Protein AF-A0A255PJY2-F1 (afdb_monomer_lite)

pLDDT: mean 87.58, std 10.51, range [57.19, 97.5]

Foldseek 3Di:
DPVVVVVVVVVVVVVVLLVVLLVVLLVVQVPPVPQKDFLVVSCVVRDPDDSVRNVVSLVVNQKDWDADPVRTTIIHHCVSCVVVVD

Radius of gyration: 15.63 Å; chains: 1; bounding box: 49×24×44 Å

Structure (mmCIF, N/CA/C/O backbone):
data_AF-A0A255PJY2-F1
#
_entry.id   AF-A0A255PJY2-F1
#
loop_
_atom_site.group_PDB
_atom_site.id
_atom_site.type_symbol
_atom_site.label_atom_id
_atom_site.label_alt_id
_atom_site.label_comp_id
_atom_site.label_asym_id
_atom_site.label_entity_id
_atom_site.label_seq_id
_atom_site.pdbx_PDB_ins_code
_atom_site.Cartn_x
_atom_site.Cartn_y
_atom_site.Cartn_z
_atom_site.occupancy
_atom_site.B_iso_or_equiv
_atom_site.auth_seq_id
_atom_site.auth_comp_id
_atom_site.auth_asym_id
_atom_site.auth_atom_id
_atom_site.pdbx_PDB_model_num
ATOM 1 N N . MET A 1 1 ? 30.237 -11.938 -25.459 1.00 57.19 1 MET A N 1
ATOM 2 C CA . MET A 1 1 ? 30.610 -10.946 -24.417 1.00 57.19 1 MET A CA 1
ATOM 3 C C . MET A 1 1 ? 29.707 -9.691 -24.387 1.00 57.19 1 MET A C 1
ATOM 5 O O . MET A 1 1 ? 30.062 -8.720 -23.734 1.00 57.19 1 MET A O 1
ATOM 9 N N . ILE A 1 2 ? 28.531 -9.697 -25.041 1.00 59.50 2 ILE A N 1
ATOM 10 C CA . ILE A 1 2 ? 27.606 -8.540 -25.129 1.00 59.50 2 ILE A CA 1
ATOM 11 C C . ILE A 1 2 ? 26.422 -8.663 -24.137 1.00 59.50 2 ILE A C 1
ATOM 13 O O . ILE A 1 2 ? 25.899 -7.654 -23.673 1.00 59.50 2 ILE A O 1
ATOM 17 N N . SER A 1 3 ? 26.085 -9.887 -23.708 1.00 66.06 3 SER A N 1
ATOM 18 C CA . SER A 1 3 ? 24.952 -10.198 -22.812 1.00 66.06 3 SER A CA 1
ATOM 19 C C . SER A 1 3 ? 24.990 -9.454 -21.471 1.00 66.06 3 SER A C 1
ATOM 21 O O . SER A 1 3 ? 24.009 -8.851 -21.058 1.00 66.06 3 SER A O 1
ATOM 23 N N . TRP A 1 4 ? 26.154 -9.412 -20.814 1.00 61.31 4 TRP A N 1
ATOM 24 C CA . TRP A 1 4 ? 26.276 -8.894 -19.446 1.00 61.31 4 TRP A CA 1
ATOM 25 C C . TRP A 1 4 ? 25.992 -7.399 -19.293 1.00 61.31 4 TRP A C 1
ATOM 27 O O . TRP A 1 4 ? 25.762 -6.935 -18.181 1.00 61.31 4 TRP A O 1
ATOM 37 N N . ARG A 1 5 ? 26.095 -6.604 -20.361 1.00 68.75 5 ARG A N 1
ATOM 38 C CA . ARG A 1 5 ? 25.843 -5.155 -20.290 1.00 68.75 5 ARG A CA 1
ATOM 39 C C . ARG A 1 5 ? 24.352 -4.835 -20.426 1.00 68.75 5 ARG A C 1
ATOM 41 O O . ARG A 1 5 ? 23.884 -3.941 -19.733 1.00 68.75 5 ARG A O 1
ATOM 48 N N . LEU A 1 6 ? 23.632 -5.598 -21.250 1.00 71.62 6 LEU A N 1
ATOM 49 C CA . LEU A 1 6 ? 22.181 -5.483 -21.421 1.00 71.62 6 LEU A CA 1
ATOM 50 C C . LEU A 1 6 ? 21.432 -6.015 -20.194 1.00 71.62 6 LEU A C 1
ATOM 52 O O . LEU A 1 6 ? 20.559 -5.323 -19.681 1.00 71.62 6 LEU A O 1
ATOM 56 N N . GLU A 1 7 ? 21.855 -7.170 -19.669 1.00 73.12 7 GLU A N 1
ATOM 57 C CA . GLU A 1 7 ? 21.302 -7.765 -18.442 1.00 73.12 7 GLU A CA 1
ATOM 58 C C . GLU A 1 7 ? 21.373 -6.780 -17.263 1.00 73.12 7 GLU A C 1
ATOM 60 O O . GLU A 1 7 ? 20.389 -6.516 -16.580 1.00 73.12 7 GLU A O 1
ATOM 65 N N . ARG A 1 8 ? 22.540 -6.144 -17.078 1.00 70.69 8 ARG A N 1
ATOM 66 C CA . ARG A 1 8 ? 22.755 -5.134 -16.029 1.00 70.69 8 ARG A CA 1
ATOM 67 C C . ARG A 1 8 ? 21.948 -3.851 -16.242 1.00 70.69 8 ARG A C 1
ATOM 69 O O . ARG A 1 8 ? 21.680 -3.158 -15.266 1.00 70.69 8 ARG A O 1
ATOM 76 N N . GLY A 1 9 ? 21.623 -3.508 -17.489 1.00 70.00 9 GLY A N 1
ATOM 77 C CA . GLY A 1 9 ? 20.784 -2.357 -17.824 1.00 70.00 9 GLY A CA 1
ATOM 78 C C . GLY A 1 9 ? 19.338 -2.583 -17.392 1.00 70.00 9 GLY A C 1
ATOM 79 O O . GLY A 1 9 ? 18.822 -1.798 -16.604 1.00 70.00 9 GLY A O 1
ATOM 80 N N . ARG A 1 10 ? 18.750 -3.712 -17.812 1.00 70.50 10 ARG A N 1
ATOM 81 C CA . ARG A 1 10 ? 17.384 -4.107 -17.432 1.00 70.50 10 ARG A CA 1
ATOM 82 C C . ARG A 1 10 ? 17.207 -4.217 -15.927 1.00 70.50 10 ARG A C 1
ATOM 84 O O . ARG A 1 10 ? 16.319 -3.576 -15.384 1.00 70.50 10 ARG A O 1
ATOM 91 N N . LEU A 1 11 ? 18.119 -4.918 -15.250 1.00 72.00 11 LEU A N 1
ATOM 92 C CA . LEU A 1 11 ? 18.039 -5.093 -13.800 1.00 72.00 11 LEU A CA 1
ATOM 93 C C . LEU A 1 11 ? 18.022 -3.743 -13.059 1.00 72.00 11 LEU A C 1
ATOM 95 O O . LEU A 1 11 ? 17.321 -3.572 -12.071 1.00 72.00 11 LEU A O 1
ATOM 99 N N . ARG A 1 12 ? 18.786 -2.752 -13.539 1.00 68.75 12 ARG A N 1
ATOM 100 C CA . ARG A 1 12 ? 18.793 -1.402 -12.954 1.00 68.75 12 ARG A CA 1
ATOM 101 C C . ARG A 1 12 ? 17.495 -0.640 -13.214 1.00 68.75 12 ARG A C 1
ATOM 103 O O . ARG A 1 12 ? 17.064 0.098 -12.334 1.00 68.75 12 ARG A O 1
ATOM 110 N N . GLU A 1 13 ? 16.907 -0.771 -14.399 1.00 72.12 13 GLU A N 1
ATOM 111 C CA . GLU A 1 13 ? 15.628 -0.132 -14.734 1.00 72.12 13 GLU A CA 1
ATOM 112 C C . GLU A 1 13 ? 14.456 -0.754 -13.967 1.00 72.12 13 GLU A C 1
ATOM 114 O O . GLU A 1 13 ? 13.598 -0.024 -13.472 1.00 72.12 13 GLU A O 1
ATOM 119 N N . GLU A 1 14 ? 14.461 -2.075 -13.796 1.00 69.50 14 GLU A N 1
ATOM 120 C CA . GLU A 1 14 ? 13.483 -2.811 -12.989 1.00 69.50 14 GLU A CA 1
ATOM 121 C C . GLU A 1 14 ? 13.573 -2.395 -11.517 1.00 69.50 14 GLU A C 1
ATOM 123 O O . GLU A 1 14 ? 12.588 -1.921 -10.955 1.00 69.50 14 GLU A O 1
ATOM 128 N N . LEU A 1 15 ? 14.774 -2.427 -10.924 1.00 71.50 15 LEU A N 1
ATOM 129 C CA . LEU A 1 15 ? 14.989 -1.980 -9.542 1.00 71.50 15 LEU A CA 1
ATOM 130 C C . LEU A 1 15 ? 14.591 -0.513 -9.333 1.00 71.50 15 LEU A C 1
ATOM 132 O O . LEU A 1 15 ? 14.044 -0.158 -8.291 1.00 71.50 15 LEU A O 1
ATOM 136 N N . ARG A 1 16 ? 14.844 0.352 -10.323 1.00 74.62 16 ARG A N 1
ATOM 137 C CA . AR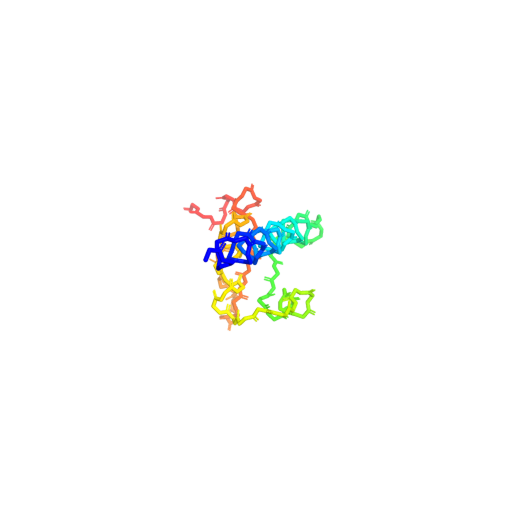G A 1 16 ? 14.422 1.756 -10.267 1.00 74.62 16 ARG A CA 1
ATOM 138 C C . ARG A 1 16 ? 12.901 1.883 -10.330 1.00 74.62 16 ARG A C 1
ATOM 140 O O . ARG A 1 16 ? 12.345 2.688 -9.594 1.00 74.62 16 ARG A O 1
ATOM 147 N N . THR A 1 17 ? 12.241 1.110 -11.186 1.00 75.44 17 THR A N 1
ATOM 148 C CA . THR A 1 17 ? 10.775 1.093 -11.300 1.00 75.44 17 THR A CA 1
ATOM 149 C C . THR A 1 17 ? 10.128 0.649 -9.991 1.00 75.44 17 THR A C 1
ATOM 151 O O . THR A 1 17 ? 9.213 1.317 -9.514 1.00 75.44 17 THR A O 1
ATOM 154 N N . GLU A 1 18 ? 10.639 -0.418 -9.372 1.00 75.38 18 GLU A N 1
ATOM 155 C CA . GLU A 1 18 ? 10.159 -0.892 -8.069 1.00 75.38 18 GLU A CA 1
ATOM 156 C C . GLU A 1 18 ? 10.341 0.167 -6.977 1.00 75.38 18 GLU A C 1
ATOM 158 O O . GLU A 1 18 ? 9.400 0.453 -6.241 1.00 75.38 18 GLU A O 1
ATOM 163 N N . PHE A 1 19 ? 11.514 0.804 -6.913 1.00 78.19 19 PHE A N 1
ATOM 164 C CA . PHE A 1 19 ? 11.793 1.839 -5.916 1.00 78.19 19 PHE A CA 1
ATOM 165 C C . PHE A 1 19 ? 10.853 3.047 -6.053 1.00 78.19 19 PHE A C 1
ATOM 167 O O . PHE A 1 19 ? 10.269 3.498 -5.070 1.00 78.19 19 PHE A O 1
ATOM 174 N N . MET A 1 20 ? 10.639 3.532 -7.280 1.00 87.00 20 MET A N 1
ATOM 175 C CA . MET A 1 20 ? 9.709 4.640 -7.528 1.00 87.00 20 MET A CA 1
ATOM 176 C C . MET A 1 20 ? 8.259 4.257 -7.199 1.00 87.00 20 MET A C 1
ATOM 178 O O . MET A 1 20 ? 7.489 5.093 -6.720 1.00 87.00 20 MET A O 1
ATOM 182 N N . ALA A 1 21 ? 7.871 3.002 -7.446 1.00 88.75 21 ALA A N 1
ATOM 183 C CA . ALA A 1 21 ? 6.547 2.505 -7.090 1.00 88.75 21 ALA A CA 1
ATOM 184 C C . ALA A 1 21 ? 6.359 2.447 -5.566 1.00 88.75 21 ALA A C 1
ATOM 186 O O . ALA A 1 21 ? 5.326 2.892 -5.069 1.00 88.75 21 ALA A O 1
ATOM 187 N N . GLU A 1 22 ? 7.356 1.971 -4.819 1.00 89.56 22 GLU A N 1
ATOM 188 C CA . GLU A 1 22 ? 7.338 1.954 -3.351 1.00 89.56 22 GLU A CA 1
ATOM 189 C C . GLU A 1 22 ? 7.217 3.366 -2.752 1.00 89.56 22 GLU A C 1
ATOM 191 O O . GLU A 1 22 ? 6.375 3.584 -1.875 1.00 89.56 22 GLU A O 1
ATOM 196 N N . GLU A 1 23 ? 7.988 4.341 -3.252 1.00 89.81 23 GLU A N 1
ATOM 197 C CA . GLU A 1 23 ? 7.872 5.746 -2.825 1.00 89.81 23 GLU A CA 1
ATOM 198 C C . GLU A 1 23 ? 6.471 6.302 -3.111 1.00 89.81 23 GLU A C 1
ATOM 200 O O . GLU A 1 23 ? 5.823 6.849 -2.216 1.00 89.81 23 GLU A O 1
ATOM 205 N N . THR A 1 24 ? 5.949 6.065 -4.318 1.00 91.81 24 THR A N 1
ATOM 206 C CA . THR A 1 24 ? 4.602 6.511 -4.714 1.00 91.81 24 THR A CA 1
ATOM 207 C C . THR A 1 24 ? 3.514 5.895 -3.825 1.00 91.81 24 THR A C 1
ATOM 209 O O . THR A 1 24 ? 2.571 6.579 -3.418 1.00 91.81 24 THR A O 1
ATOM 212 N N . ILE A 1 25 ? 3.633 4.605 -3.486 1.00 94.50 25 ILE A N 1
ATOM 213 C CA . ILE A 1 25 ? 2.727 3.919 -2.552 1.00 94.50 25 ILE A CA 1
ATOM 214 C C . ILE A 1 25 ? 2.776 4.587 -1.177 1.00 94.50 25 ILE A C 1
ATOM 216 O O . ILE A 1 25 ? 1.725 4.863 -0.588 1.00 94.50 25 ILE A O 1
ATOM 220 N N . SER A 1 26 ? 3.980 4.841 -0.662 1.00 91.31 26 SER A N 1
ATOM 221 C CA . SER A 1 26 ? 4.174 5.472 0.641 1.00 91.31 26 SER A CA 1
ATOM 222 C C . SER A 1 26 ? 3.505 6.846 0.687 1.00 91.31 26 SER A C 1
ATOM 224 O O . SER A 1 26 ? 2.679 7.096 1.564 1.00 91.31 26 SER A O 1
ATOM 226 N N . GLU A 1 27 ? 3.749 7.703 -0.307 1.00 90.88 27 GLU A N 1
ATOM 227 C CA . GLU A 1 27 ? 3.124 9.027 -0.417 1.00 90.88 27 GLU A CA 1
ATOM 228 C C . GLU A 1 27 ? 1.591 8.946 -0.498 1.00 90.88 27 GLU A C 1
ATOM 230 O O . GLU A 1 27 ? 0.876 9.653 0.224 1.00 90.88 27 GLU A O 1
ATOM 235 N N 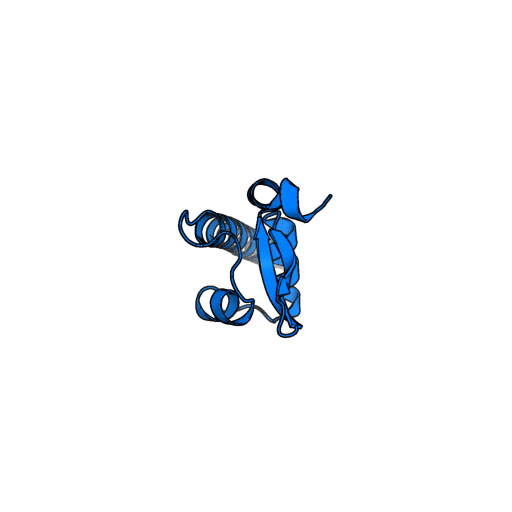. LEU A 1 28 ? 1.062 8.030 -1.318 1.00 92.50 28 LEU A N 1
ATOM 236 C CA . LEU A 1 28 ? -0.379 7.815 -1.471 1.00 92.50 28 LEU A CA 1
ATOM 237 C C . LEU A 1 28 ? -1.051 7.421 -0.144 1.00 92.50 28 LEU A C 1
ATOM 239 O O . LEU A 1 28 ? -2.169 7.877 0.156 1.00 92.50 28 LEU A O 1
ATOM 243 N N . LEU A 1 29 ? -0.386 6.563 0.634 1.00 93.81 29 LEU A N 1
ATOM 244 C CA . LEU A 1 29 ? -0.866 6.038 1.912 1.00 93.81 29 LEU A CA 1
ATOM 245 C C . LEU A 1 29 ? -0.486 6.908 3.119 1.00 93.81 29 LEU A C 1
ATOM 247 O O . LEU A 1 29 ? -1.039 6.696 4.197 1.00 93.81 29 LEU A O 1
ATOM 251 N N . LEU A 1 30 ? 0.389 7.905 2.969 1.00 92.00 30 LEU A N 1
ATOM 252 C CA . LEU A 1 30 ? 0.669 8.940 3.976 1.00 92.00 30 LEU A CA 1
ATOM 253 C C . LEU A 1 30 ? -0.387 10.053 3.993 1.00 92.00 30 LEU A C 1
ATOM 255 O O . LEU A 1 30 ? -0.420 10.863 4.919 1.00 92.00 30 LEU A O 1
ATOM 259 N N . HIS A 1 31 ? -1.284 10.088 3.006 1.00 88.06 31 HIS A N 1
ATOM 260 C CA . HIS A 1 31 ? -2.299 11.129 2.898 1.00 88.06 31 HIS A CA 1
ATOM 261 C C . HIS A 1 31 ? -3.142 11.270 4.184 1.00 88.06 31 HIS A C 1
ATOM 263 O O . HIS A 1 31 ? -3.839 10.343 4.610 1.00 88.06 31 HIS A O 1
ATOM 269 N N . GLN A 1 32 ? -3.150 12.475 4.764 1.00 81.56 32 GLN A N 1
ATOM 270 C CA . GLN A 1 32 ? -3.694 12.755 6.104 1.00 81.56 32 GLN A CA 1
ATOM 271 C C . GLN A 1 32 ? -5.159 12.324 6.273 1.00 81.56 32 GLN A C 1
ATOM 273 O O . GLN A 1 32 ? -5.509 11.684 7.259 1.00 81.56 32 GLN A O 1
ATOM 278 N N . ARG A 1 33 ? -6.002 12.594 5.267 1.00 86.31 33 ARG A N 1
ATOM 279 C CA . ARG A 1 33 ? -7.442 12.276 5.294 1.00 86.31 33 ARG A CA 1
ATOM 280 C C . ARG A 1 33 ? -7.777 10.776 5.298 1.00 86.31 33 ARG A C 1
ATOM 282 O O . ARG A 1 33 ? -8.853 10.415 5.757 1.00 86.31 33 ARG A O 1
ATOM 289 N N . TRP A 1 34 ? -6.905 9.918 4.766 1.00 87.38 34 TRP A N 1
ATOM 290 C CA . TRP A 1 34 ? -7.230 8.510 4.507 1.00 87.38 34 TRP A CA 1
ATOM 291 C C . TRP A 1 34 ? -6.227 7.604 5.232 1.00 87.38 34 TRP A C 1
ATOM 293 O O . TRP A 1 34 ? -5.099 7.471 4.757 1.00 87.38 34 TRP A O 1
ATOM 303 N N . PRO A 1 35 ? -6.586 7.016 6.391 1.00 90.19 35 PRO A N 1
ATOM 304 C CA . PRO A 1 35 ? -5.697 6.107 7.121 1.00 90.19 35 PRO A CA 1
ATOM 305 C C . PRO A 1 35 ? -5.587 4.726 6.456 1.00 90.19 35 PRO A C 1
ATOM 307 O O . PRO A 1 35 ? -4.550 4.073 6.573 1.00 90.19 35 PRO A O 1
ATOM 310 N N . LEU A 1 36 ? -6.642 4.325 5.738 1.00 94.38 36 LEU A N 1
ATOM 311 C CA . LEU A 1 36 ? -6.727 3.140 4.892 1.00 94.38 36 LEU A CA 1
ATOM 312 C C . LEU A 1 36 ? -7.251 3.550 3.507 1.00 94.38 36 LEU A C 1
ATOM 314 O O . LEU A 1 36 ? -8.029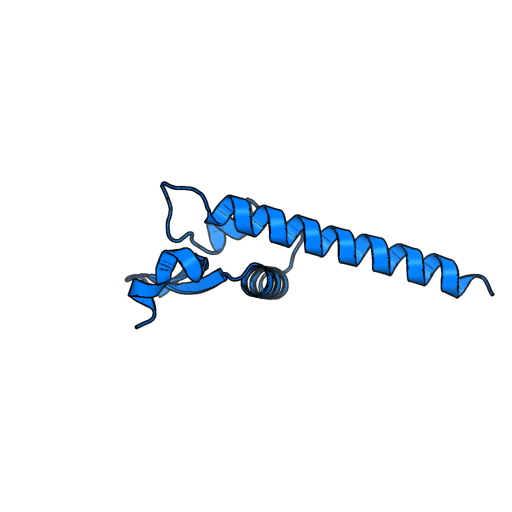 4.501 3.389 1.00 94.38 36 LEU A O 1
ATOM 318 N N . ARG A 1 37 ? -6.863 2.818 2.463 1.00 95.12 37 ARG A N 1
ATOM 319 C CA . ARG A 1 37 ? -7.429 2.925 1.111 1.00 95.12 37 ARG A CA 1
ATOM 320 C C . ARG A 1 37 ? -7.770 1.544 0.578 1.00 95.12 37 ARG A C 1
ATOM 322 O O . ARG A 1 37 ? -7.054 0.589 0.867 1.00 95.12 37 ARG A O 1
ATOM 329 N N . SER A 1 38 ? -8.826 1.451 -0.225 1.00 95.94 38 SER A N 1
ATOM 330 C CA . SER A 1 38 ? -9.152 0.187 -0.876 1.00 95.94 38 SER A CA 1
ATOM 331 C C . SER A 1 38 ? -8.123 -0.169 -1.937 1.00 95.94 38 SER A C 1
ATOM 333 O O . SER A 1 38 ? -7.562 0.706 -2.610 1.00 95.94 38 SER A O 1
ATOM 335 N N . PHE A 1 39 ? -7.897 -1.469 -2.111 1.00 96.81 39 PHE A N 1
ATOM 336 C CA . PHE A 1 39 ? -6.989 -1.978 -3.133 1.00 96.81 39 PHE A CA 1
ATOM 337 C C . PHE A 1 39 ? -7.383 -1.488 -4.534 1.00 96.81 39 PHE A C 1
ATOM 339 O O . PHE A 1 39 ? -6.525 -1.074 -5.311 1.00 96.81 39 PHE A O 1
ATOM 346 N N . ALA A 1 40 ? -8.687 -1.412 -4.824 1.00 95.38 40 ALA A N 1
ATOM 347 C CA . ALA A 1 40 ? -9.199 -0.884 -6.086 1.00 95.38 40 ALA A CA 1
ATOM 348 C C . ALA A 1 40 ? -8.760 0.569 -6.347 1.00 95.38 40 ALA A C 1
ATOM 350 O O . ALA A 1 40 ? -8.379 0.912 -7.467 1.00 95.38 40 ALA A O 1
ATOM 351 N N . LYS A 1 41 ? -8.764 1.431 -5.318 1.00 95.19 41 LYS A N 1
ATOM 352 C CA . LYS A 1 41 ? -8.282 2.817 -5.443 1.00 95.19 41 LYS A CA 1
ATOM 353 C C . LYS A 1 41 ? -6.772 2.891 -5.621 1.00 95.19 41 LYS A C 1
ATOM 355 O O . LYS A 1 41 ? -6.309 3.719 -6.398 1.00 95.19 41 LYS A O 1
ATOM 360 N N . ILE A 1 42 ? -6.016 2.037 -4.937 1.00 95.50 42 ILE A N 1
ATOM 361 C CA . ILE A 1 42 ? -4.559 1.979 -5.095 1.00 95.50 42 ILE A CA 1
ATOM 362 C C . ILE A 1 42 ? -4.210 1.548 -6.521 1.00 95.50 42 ILE A C 1
ATOM 364 O O . ILE A 1 42 ? -3.488 2.268 -7.199 1.00 95.50 42 ILE A O 1
ATOM 368 N N . LYS A 1 43 ? -4.812 0.462 -7.016 1.00 95.69 43 LYS A N 1
ATOM 369 C CA . LYS A 1 43 ? -4.636 -0.043 -8.386 1.00 95.69 43 LYS A CA 1
ATOM 370 C C . LYS A 1 43 ? -5.012 0.980 -9.459 1.00 95.69 43 LYS A C 1
ATOM 372 O O . LYS A 1 43 ? -4.374 1.045 -10.502 1.00 95.69 43 LYS A O 1
ATOM 377 N N . HIS A 1 44 ? -6.040 1.792 -9.213 1.00 94.69 44 HIS A N 1
ATOM 378 C CA . HIS A 1 44 ? -6.421 2.863 -10.133 1.00 94.69 44 HIS A CA 1
ATOM 379 C C . HIS A 1 44 ? -5.329 3.937 -10.279 1.00 94.69 44 HIS A C 1
ATOM 381 O O . HIS A 1 44 ? -5.145 4.467 -11.371 1.00 94.69 44 HIS A O 1
ATOM 387 N N . HIS A 1 45 ? -4.615 4.261 -9.197 1.00 92.06 45 HIS A N 1
ATOM 388 C CA . HIS A 1 45 ? -3.551 5.271 -9.207 1.00 92.06 45 HIS A CA 1
ATOM 389 C C . HIS A 1 45 ? -2.171 4.697 -9.548 1.00 92.06 45 HIS A C 1
ATOM 391 O O . HIS A 1 45 ? -1.351 5.399 -10.130 1.00 92.06 45 HIS A O 1
ATOM 397 N N . ILE A 1 46 ? -1.923 3.436 -9.200 1.00 91.69 46 ILE A N 1
ATOM 398 C CA . ILE A 1 46 ? -0.648 2.739 -9.372 1.00 91.69 46 ILE A CA 1
ATOM 399 C C . ILE A 1 46 ? -0.899 1.547 -10.295 1.00 91.69 46 ILE A C 1
ATOM 401 O O . ILE A 1 46 ? -1.144 0.424 -9.856 1.00 91.69 46 ILE A O 1
ATOM 405 N N . GLY A 1 47 ? -0.919 1.842 -11.595 1.00 89.31 47 GLY A N 1
ATOM 406 C CA . GLY A 1 47 ? -1.080 0.854 -12.658 1.00 89.31 47 GLY A CA 1
ATOM 407 C C . GLY A 1 47 ? 0.253 0.257 -13.117 1.00 89.31 47 GLY A C 1
ATOM 408 O O . GLY A 1 47 ? 1.319 0.673 -12.677 1.00 89.31 47 GLY A O 1
ATOM 409 N N . GLY A 1 48 ? 0.184 -0.704 -14.041 1.00 90.00 48 GLY A N 1
ATOM 410 C CA . GLY A 1 48 ? 1.371 -1.343 -14.631 1.00 90.00 48 GLY A CA 1
ATOM 411 C C . GLY A 1 48 ? 1.877 -2.582 -13.890 1.00 90.00 48 GLY A C 1
ATOM 412 O O . GLY A 1 48 ? 2.834 -3.192 -14.347 1.00 90.00 48 GLY A O 1
ATOM 413 N N . PHE A 1 49 ? 1.206 -2.977 -12.807 1.00 92.31 49 PHE A N 1
ATOM 414 C CA . PHE A 1 49 ? 1.520 -4.167 -12.018 1.00 92.31 49 PHE A CA 1
ATOM 415 C C . PHE A 1 49 ? 0.334 -5.127 -12.012 1.00 92.31 49 PHE A C 1
ATOM 417 O O . PHE A 1 49 ? -0.826 -4.695 -11.992 1.00 92.31 49 PHE A O 1
ATOM 424 N N . ALA A 1 50 ? 0.616 -6.428 -11.999 1.00 95.31 50 ALA A N 1
ATOM 425 C CA . ALA A 1 50 ? -0.393 -7.421 -11.667 1.00 95.31 50 ALA A CA 1
ATOM 426 C C . ALA A 1 50 ? -0.843 -7.251 -10.207 1.00 95.31 50 ALA A C 1
ATOM 428 O O . ALA A 1 50 ? -0.131 -6.683 -9.378 1.00 95.31 50 ALA A O 1
ATOM 429 N N . ASP A 1 51 ? -2.023 -7.770 -9.868 1.00 96.25 51 ASP A N 1
ATOM 430 C CA . ASP A 1 51 ? -2.590 -7.548 -8.535 1.00 96.25 51 ASP A CA 1
ATOM 431 C C . ASP A 1 51 ? -1.674 -8.080 -7.422 1.00 96.25 51 ASP A C 1
ATOM 433 O O . ASP A 1 51 ? -1.477 -7.408 -6.413 1.00 96.25 51 ASP A O 1
ATOM 437 N N . ASP A 1 52 ? -1.059 -9.247 -7.618 1.00 96.81 52 ASP A N 1
ATOM 438 C CA . ASP A 1 52 ? -0.142 -9.824 -6.630 1.00 96.81 52 ASP A CA 1
ATOM 439 C C . ASP A 1 52 ? 1.197 -9.084 -6.552 1.00 96.81 52 ASP A C 1
ATOM 441 O O . ASP A 1 52 ? 1.740 -8.931 -5.459 1.00 96.81 52 ASP A O 1
ATOM 445 N N . GLU A 1 53 ? 1.696 -8.551 -7.668 1.00 94.50 53 GLU A N 1
ATOM 446 C CA . GLU A 1 53 ? 2.897 -7.705 -7.690 1.00 94.50 53 GLU A CA 1
ATOM 447 C C . GLU A 1 53 ? 2.648 -6.395 -6.937 1.00 94.50 53 GLU A C 1
ATOM 449 O O . 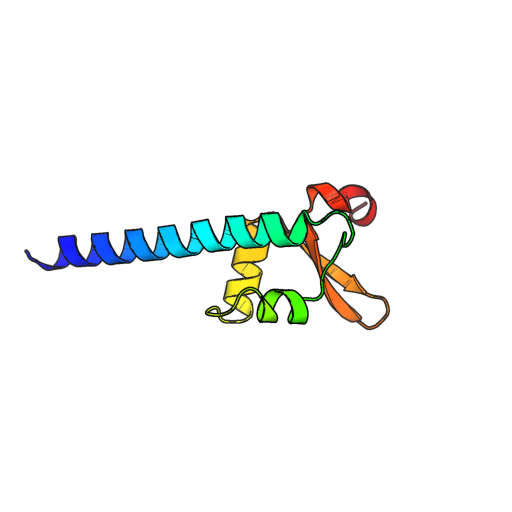GLU A 1 53 ? 3.446 -5.997 -6.089 1.00 94.50 53 GLU A O 1
ATOM 454 N N . LEU A 1 54 ? 1.492 -5.761 -7.160 1.00 95.94 54 LEU A N 1
ATOM 455 C CA . LEU A 1 54 ? 1.107 -4.550 -6.442 1.00 95.94 54 LEU A CA 1
ATOM 456 C C . LEU A 1 54 ? 0.969 -4.811 -4.936 1.00 95.94 54 LEU A C 1
ATOM 458 O O . LEU A 1 54 ? 1.404 -3.991 -4.128 1.00 95.94 54 LEU A O 1
ATOM 462 N N . ARG A 1 55 ? 0.421 -5.966 -4.532 1.00 97.44 55 ARG A N 1
ATOM 463 C CA . ARG A 1 55 ? 0.386 -6.379 -3.116 1.00 97.44 55 ARG A CA 1
ATOM 464 C C . ARG A 1 55 ? 1.785 -6.580 -2.536 1.00 97.44 55 ARG A C 1
ATOM 466 O O . ARG A 1 55 ? 2.022 -6.184 -1.397 1.00 97.44 55 ARG A O 1
ATOM 473 N N . GLN A 1 56 ? 2.718 -7.157 -3.292 1.00 96.06 56 GLN A N 1
ATOM 474 C CA . GLN A 1 56 ? 4.109 -7.299 -2.850 1.00 96.06 56 GLN A CA 1
ATOM 475 C C . GLN A 1 56 ? 4.787 -5.934 -2.674 1.00 96.06 56 GLN A C 1
ATOM 477 O O . GLN A 1 56 ? 5.433 -5.706 -1.651 1.00 96.06 56 GLN A O 1
ATOM 482 N N . LEU A 1 57 ? 4.582 -5.002 -3.609 1.00 95.06 57 LEU A N 1
ATOM 483 C CA . LEU A 1 57 ? 5.081 -3.627 -3.500 1.00 95.06 57 LEU A CA 1
ATOM 484 C C . LEU A 1 57 ? 4.475 -2.888 -2.300 1.00 95.06 57 LEU A C 1
ATOM 486 O O . LEU A 1 57 ? 5.190 -2.193 -1.583 1.00 95.06 57 LEU A O 1
ATOM 490 N N . LEU A 1 58 ? 3.184 -3.090 -2.018 1.00 96.38 58 LEU A N 1
ATOM 491 C CA . LEU A 1 58 ? 2.527 -2.545 -0.825 1.00 96.38 58 LEU A CA 1
ATOM 492 C C . LEU A 1 58 ? 3.201 -3.031 0.465 1.00 96.38 58 LEU A C 1
ATOM 494 O O . LEU A 1 58 ? 3.479 -2.227 1.356 1.00 96.38 58 LEU A O 1
ATOM 498 N N . VAL A 1 59 ? 3.516 -4.326 0.555 1.00 96.19 59 VAL A N 1
ATOM 499 C CA . VAL A 1 59 ? 4.244 -4.896 1.700 1.00 96.19 59 VAL A CA 1
ATOM 500 C C . VAL A 1 59 ? 5.651 -4.303 1.814 1.00 96.19 59 VAL A C 1
ATOM 502 O O . VAL A 1 59 ? 6.066 -3.941 2.917 1.00 96.19 59 VAL A O 1
ATOM 505 N N . ARG A 1 60 ? 6.368 -4.152 0.693 1.00 93.50 60 ARG A N 1
ATOM 506 C CA . ARG A 1 60 ? 7.712 -3.543 0.656 1.00 93.50 60 ARG A CA 1
ATOM 507 C C . ARG A 1 60 ? 7.694 -2.082 1.116 1.00 93.50 60 ARG A C 1
ATOM 509 O O . ARG A 1 60 ? 8.526 -1.699 1.933 1.00 93.50 60 A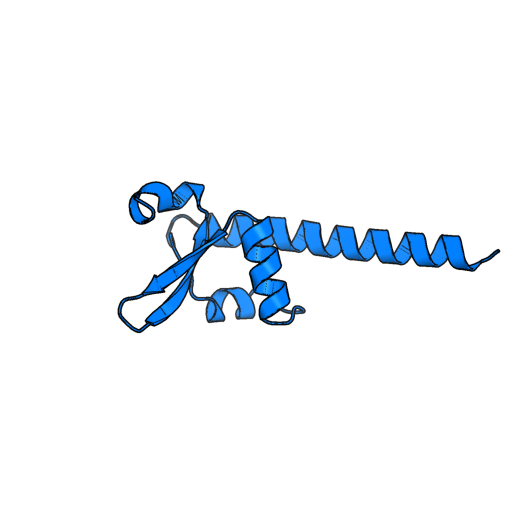RG A O 1
ATOM 516 N N . ALA A 1 61 ? 6.662 -1.325 0.742 1.00 93.94 61 ALA A N 1
ATOM 517 C CA . ALA A 1 61 ? 6.406 0.032 1.233 1.00 93.94 61 ALA A CA 1
ATOM 518 C C . ALA A 1 61 ? 5.967 0.097 2.717 1.00 93.94 61 ALA A C 1
ATOM 520 O O . ALA A 1 61 ? 5.695 1.174 3.250 1.00 93.94 61 ALA A O 1
ATOM 521 N N . GLY A 1 62 ? 5.870 -1.041 3.414 1.00 94.12 62 GLY A N 1
ATOM 522 C CA . GLY A 1 62 ? 5.488 -1.108 4.826 1.00 94.12 62 GLY A CA 1
ATOM 523 C C . GLY A 1 62 ? 3.983 -0.989 5.078 1.00 94.12 62 GLY A C 1
ATOM 524 O O . GLY A 1 62 ? 3.568 -0.731 6.218 1.00 94.12 62 GLY A O 1
ATOM 525 N N . ALA A 1 63 ? 3.160 -1.174 4.045 1.00 96.88 63 ALA A N 1
ATOM 526 C CA . ALA A 1 63 ? 1.717 -1.279 4.183 1.00 96.88 63 ALA A CA 1
ATOM 527 C C . ALA A 1 63 ? 1.300 -2.683 4.636 1.00 96.88 63 ALA A C 1
ATOM 529 O O . ALA A 1 63 ? 1.956 -3.685 4.351 1.00 96.88 63 ALA A O 1
ATOM 530 N N . VAL A 1 64 ? 0.182 -2.750 5.350 1.00 96.62 64 VAL A N 1
ATOM 531 C CA . VAL A 1 64 ? -0.442 -3.999 5.787 1.00 96.62 64 VAL A CA 1
ATOM 532 C C . VAL A 1 64 ? -1.897 -4.033 5.339 1.00 96.62 64 VAL A C 1
ATOM 534 O O . VAL A 1 64 ? -2.535 -2.990 5.152 1.00 96.62 64 VAL A O 1
ATOM 537 N N . ARG A 1 65 ? -2.398 -5.252 5.138 1.00 96.62 65 ARG A N 1
ATOM 538 C CA . ARG A 1 65 ? -3.749 -5.513 4.653 1.00 96.62 65 ARG A CA 1
ATOM 539 C C . ARG A 1 65 ? -4.736 -5.600 5.814 1.00 96.62 65 ARG A C 1
ATOM 541 O O . ARG A 1 65 ? -4.495 -6.316 6.781 1.00 96.62 65 ARG A O 1
ATOM 548 N N . PHE A 1 66 ? -5.876 -4.951 5.645 1.00 95.25 66 PHE A N 1
ATOM 549 C CA . PHE A 1 66 ? -7.045 -4.985 6.513 1.00 95.25 66 PHE A CA 1
ATOM 550 C C . PHE A 1 66 ? -8.269 -5.446 5.712 1.00 95.25 66 PHE A C 1
ATOM 552 O O . PHE A 1 66 ? -8.249 -5.485 4.478 1.00 95.25 66 PHE A O 1
ATOM 559 N N . LYS A 1 67 ? -9.344 -5.777 6.423 1.00 93.81 67 LYS A N 1
ATOM 560 C CA . LYS A 1 67 ? -10.685 -5.918 5.855 1.00 93.81 67 LYS A CA 1
ATOM 561 C C . LYS A 1 67 ? -11.585 -4.860 6.473 1.00 93.81 67 LYS A C 1
ATOM 563 O O . LYS A 1 67 ? -11.476 -4.624 7.675 1.00 93.81 67 LYS A O 1
ATOM 568 N N . ASP A 1 68 ? -12.417 -4.223 5.660 1.00 91.31 68 ASP A N 1
ATOM 569 C CA . ASP A 1 68 ? -13.503 -3.391 6.177 1.00 91.31 68 ASP A CA 1
ATOM 570 C C . ASP A 1 68 ? -14.696 -4.258 6.629 1.00 91.31 68 ASP A C 1
ATOM 572 O O . ASP A 1 68 ? -14.689 -5.486 6.485 1.00 91.31 68 ASP A O 1
ATOM 576 N N . ASP A 1 69 ? -15.737 -3.606 7.147 1.00 89.25 69 ASP A N 1
ATOM 577 C CA . ASP A 1 69 ? -16.965 -4.264 7.610 1.00 89.25 69 ASP A CA 1
ATOM 578 C C . ASP A 1 69 ? -17.733 -4.978 6.478 1.00 89.25 69 ASP A C 1
ATOM 580 O O . ASP A 1 69 ? -18.511 -5.895 6.736 1.00 89.25 69 ASP A O 1
ATOM 584 N N . ASN A 1 70 ? -17.490 -4.601 5.218 1.00 90.94 70 ASN A N 1
ATOM 585 C CA . ASN A 1 70 ? -18.077 -5.223 4.029 1.00 90.94 70 ASN A CA 1
ATOM 586 C C . ASN A 1 70 ? -17.202 -6.353 3.450 1.00 90.94 70 ASN A C 1
ATOM 588 O O . ASN A 1 70 ? -17.587 -6.998 2.473 1.00 90.94 70 ASN A O 1
ATOM 592 N N . GLY A 1 71 ? -16.026 -6.606 4.031 1.00 91.00 71 GLY A N 1
ATOM 593 C CA . GLY A 1 71 ? -15.046 -7.571 3.540 1.00 91.00 71 GLY A CA 1
ATO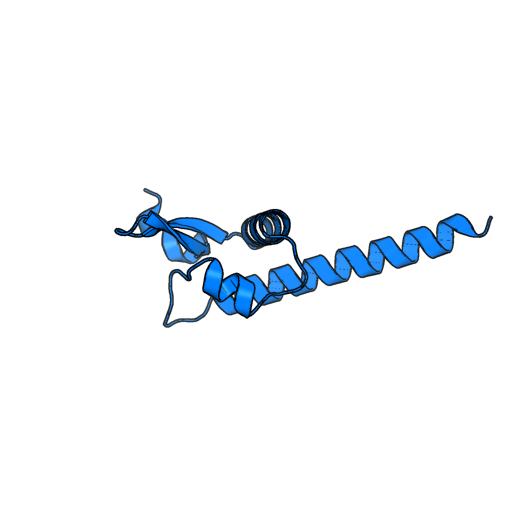M 594 C C . GLY A 1 71 ? -14.162 -7.070 2.391 1.00 91.00 71 GLY A C 1
ATOM 595 O O . GLY A 1 71 ? -13.423 -7.876 1.817 1.00 91.00 71 GLY A O 1
ATOM 596 N N . GLU A 1 72 ? -14.203 -5.777 2.063 1.00 94.50 72 GLU A N 1
ATOM 597 C CA . GLU A 1 72 ? -13.342 -5.127 1.077 1.00 94.50 72 GLU A CA 1
ATOM 598 C C . GLU A 1 72 ? -11.877 -5.129 1.537 1.00 94.50 72 GLU A C 1
ATOM 600 O O . GLU A 1 72 ? -11.545 -4.926 2.708 1.00 94.50 72 GLU A O 1
ATOM 605 N N . GLU A 1 73 ? -10.977 -5.374 0.583 1.00 96.69 73 GLU A N 1
ATOM 606 C CA . GLU A 1 73 ? -9.536 -5.358 0.803 1.00 96.69 73 GLU A CA 1
ATOM 607 C C . GLU A 1 73 ? -9.033 -3.918 0.970 1.00 96.69 73 GLU A C 1
ATOM 609 O O . GLU A 1 73 ? -8.997 -3.130 0.018 1.00 96.69 73 GLU A O 1
ATOM 614 N N . MET A 1 74 ? -8.583 -3.603 2.183 1.00 96.81 74 MET A N 1
ATOM 615 C CA . MET A 1 74 ? -8.073 -2.290 2.559 1.00 96.81 74 MET A CA 1
ATOM 616 C C . MET A 1 74 ? -6.585 -2.364 2.878 1.00 96.81 74 MET A C 1
ATOM 618 O O . MET A 1 74 ? -6.091 -3.359 3.401 1.00 96.81 74 MET A O 1
ATOM 622 N N . TRP A 1 75 ? -5.862 -1.286 2.603 1.00 97.50 75 TRP A N 1
ATOM 623 C CA . TRP A 1 75 ? -4.430 -1.185 2.854 1.00 97.50 75 TRP A CA 1
ATOM 624 C C . TRP A 1 75 ? -4.091 0.130 3.537 1.00 97.50 75 TRP A C 1
ATOM 626 O O . TRP A 1 75 ? -4.648 1.181 3.215 1.00 97.50 75 TRP A O 1
ATOM 636 N N . GLY A 1 76 ? -3.143 0.078 4.466 1.00 96.50 76 GLY A N 1
ATOM 637 C CA . GLY A 1 76 ? -2.603 1.261 5.123 1.00 96.50 76 GLY A CA 1
ATOM 638 C C . GLY A 1 76 ? -1.213 1.010 5.679 1.00 96.50 76 GLY A C 1
ATOM 639 O O . GLY A 1 76 ? -0.824 -0.132 5.921 1.00 96.50 76 GLY A O 1
ATOM 640 N N . LEU A 1 77 ? -0.450 2.082 5.886 1.00 96.12 77 LEU A N 1
ATOM 641 C CA . LEU A 1 77 ? 0.891 1.976 6.457 1.00 96.12 77 LEU A CA 1
ATOM 642 C C . LEU A 1 77 ? 0.825 1.442 7.886 1.00 96.12 77 LEU A C 1
ATOM 644 O O . LEU A 1 77 ? 0.052 1.953 8.703 1.00 96.12 77 LEU A O 1
ATOM 648 N N . ARG A 1 78 ? 1.689 0.470 8.205 1.00 94.38 78 ARG A N 1
ATOM 649 C CA . ARG A 1 78 ? 1.796 -0.116 9.551 1.00 94.38 78 ARG A CA 1
ATOM 650 C C . ARG A 1 78 ? 1.986 0.957 10.620 1.00 94.38 78 ARG A C 1
ATOM 652 O O . ARG A 1 78 ? 1.330 0.927 11.651 1.00 94.38 78 ARG A O 1
ATOM 659 N N . VAL A 1 79 ? 2.852 1.936 10.349 1.00 92.12 79 VAL A N 1
ATOM 660 C CA . VAL A 1 79 ? 3.184 3.027 11.284 1.00 92.12 79 VAL A CA 1
ATOM 661 C C . VAL A 1 79 ? 1.994 3.931 11.621 1.00 92.12 79 VAL A C 1
ATOM 663 O O . VAL A 1 79 ? 1.993 4.546 12.678 1.00 92.12 79 VAL A O 1
ATOM 666 N N . ARG A 1 80 ? 0.975 3.998 10.752 1.00 92.44 80 ARG A N 1
ATOM 667 C CA . ARG A 1 80 ? -0.228 4.826 10.952 1.00 92.44 80 ARG A CA 1
ATOM 668 C C . ARG A 1 80 ? -1.386 4.081 11.614 1.00 92.44 80 ARG A C 1
ATOM 670 O O . ARG A 1 80 ? -2.353 4.725 11.995 1.00 92.44 80 ARG A O 1
ATOM 677 N N . ASN A 1 81 ? -1.318 2.753 11.670 1.00 92.88 81 ASN A N 1
ATOM 678 C CA . ASN A 1 81 ? -2.438 1.888 12.040 1.00 92.88 81 ASN A CA 1
ATOM 679 C C . ASN A 1 81 ? -2.037 0.882 13.132 1.00 92.88 81 ASN A C 1
ATOM 681 O O . ASN A 1 81 ? -2.576 -0.220 13.181 1.00 92.88 81 ASN A O 1
ATOM 685 N N . GLN A 1 82 ? -1.047 1.218 13.968 1.00 89.94 82 GLN A N 1
ATOM 686 C CA . GLN A 1 82 ? -0.568 0.332 15.038 1.00 89.94 82 GLN A CA 1
ATOM 687 C C . GLN A 1 82 ? -1.668 -0.002 16.054 1.00 89.94 82 GLN A C 1
ATOM 689 O O . GLN A 1 82 ? -1.705 -1.107 16.578 1.00 89.94 82 GLN A O 1
ATOM 694 N N . ASP A 1 83 ? -2.578 0.939 16.290 1.00 90.06 83 ASP A N 1
ATOM 695 C CA . ASP A 1 83 ? -3.765 0.801 17.133 1.00 90.06 83 ASP A CA 1
ATOM 696 C C . ASP A 1 83 ? -4.731 -0.286 16.644 1.00 90.06 83 ASP A C 1
ATOM 698 O O . ASP A 1 83 ? -5.389 -0.921 17.455 1.00 90.06 83 ASP A O 1
ATOM 702 N N . ARG A 1 84 ? -4.790 -0.529 15.330 1.00 88.56 84 ARG A N 1
ATOM 703 C CA . ARG A 1 84 ? -5.658 -1.545 14.709 1.00 88.56 84 ARG A CA 1
ATOM 704 C C . ARG A 1 84 ? -5.031 -2.938 14.641 1.00 88.56 84 ARG A C 1
ATOM 706 O O . ARG A 1 84 ? -5.675 -3.864 14.157 1.00 88.56 84 ARG A O 1
ATOM 713 N N . LEU A 1 85 ? -3.758 -3.063 15.013 1.00 83.44 85 LEU A N 1
ATOM 714 C CA . LEU A 1 85 ? -2.975 -4.298 14.897 1.00 83.44 85 LEU A CA 1
ATOM 715 C C . LEU A 1 85 ? -2.749 -4.999 16.247 1.00 83.44 85 LEU A C 1
ATOM 717 O O . LEU A 1 85 ? -2.141 -6.068 16.256 1.00 83.44 85 LEU A O 1
ATOM 721 N N . ASN A 1 86 ? -3.221 -4.405 17.346 1.00 71.00 86 ASN A N 1
ATOM 722 C CA . ASN A 1 86 ? -3.177 -4.947 18.709 1.00 71.00 86 ASN A CA 1
ATOM 723 C C . ASN A 1 86 ? -4.582 -5.329 19.177 1.00 71.00 86 ASN A C 1
ATOM 725 O O . ASN A 1 86 ? -4.673 -6.270 19.994 1.00 71.00 86 ASN A O 1
#

Sequence (86 aa):
MISWRLERGRLREELRTEFMAEETISELLLHQRWPLRSFAKIKHHIGGFADDELRQLLVRAGAVRFKDDNGEEMWGLRVRNQDRLN

Secondary structure (DSSP, 8-state):
--HHHHHHHHHHHHHHHHHHHHHHHHHHHH-TT-SSEEHHHHHHHS-SS-HHHHHHHHHHTTEEEEE-TT--EEEEEGGG-GGG--